Protein AF-A0A2E7ETA5-F1 (afdb_monomer)

Solvent-accessible surface area (backbone atoms only — not comparable to full-atom values): 9110 Å² total; per-residue (Å²): 135,82,78,79,73,77,74,68,78,73,46,68,69,60,56,65,72,50,95,68,74,62,65,82,87,59,35,56,66,53,40,51,49,52,40,48,54,51,43,52,53,45,50,53,51,32,49,52,51,38,53,59,70,65,39,94,86,58,92,52,99,47,76,88,74,60,50,64,52,51,52,38,50,48,53,41,52,54,50,47,50,51,42,54,34,55,52,41,32,63,73,54,33,54,48,38,32,50,50,51,58,54,55,71,69,56,81,74,76,52,73,70,54,51,50,56,59,50,48,54,53,53,52,50,52,52,51,50,50,49,51,50,52,50,49,54,52,54,53,50,53,53,37,38,74,71,65,78,38,82,77,78,82,88,126

Structure (mmCIF, N/CA/C/O backbone):
data_AF-A0A2E7ETA5-F1
#
_entry.id   AF-A0A2E7ETA5-F1
#
loop_
_atom_site.group_PDB
_atom_site.id
_atom_site.type_symbol
_atom_site.label_atom_id
_atom_site.label_alt_id
_atom_site.label_comp_id
_atom_site.label_asym_id
_atom_site.label_entity_id
_atom_site.label_seq_id
_atom_site.pdbx_PDB_ins_code
_atom_site.Cartn_x
_atom_site.Cartn_y
_atom_site.Cartn_z
_atom_site.occupancy
_atom_site.B_iso_or_equiv
_atom_site.auth_seq_id
_atom_site.auth_comp_id
_atom_site.auth_asym_id
_atom_site.auth_atom_id
_atom_site.pdbx_PDB_model_num
ATOM 1 N N . MET A 1 1 ? -10.025 39.314 32.513 1.00 39.62 1 MET A N 1
ATOM 2 C CA . MET A 1 1 ? -9.031 38.268 32.835 1.00 39.62 1 MET A CA 1
ATOM 3 C C . MET A 1 1 ? -9.410 37.003 32.085 1.00 39.62 1 MET A C 1
ATOM 5 O O . MET A 1 1 ? -10.228 36.227 32.564 1.00 39.62 1 MET A O 1
ATOM 9 N N . ALA A 1 2 ? -8.900 36.856 30.862 1.00 39.41 2 ALA A N 1
ATOM 10 C CA . ALA A 1 2 ? -9.043 35.625 30.101 1.00 39.41 2 ALA A CA 1
ATOM 11 C C . ALA A 1 2 ? -8.205 34.557 30.806 1.00 39.41 2 ALA A C 1
ATOM 13 O O . ALA A 1 2 ? -6.992 34.693 30.938 1.00 39.41 2 ALA A O 1
ATOM 14 N N . LYS A 1 3 ? -8.871 33.537 31.339 1.00 41.78 3 LYS A N 1
ATOM 15 C CA . LYS A 1 3 ? -8.206 32.352 31.862 1.00 41.78 3 LYS A CA 1
ATOM 16 C C . LYS A 1 3 ? -7.675 31.612 30.640 1.00 41.78 3 LYS A C 1
ATOM 18 O O . LYS A 1 3 ? -8.435 30.893 29.996 1.00 41.78 3 LYS A O 1
ATOM 23 N N . GLU A 1 4 ? -6.413 31.856 30.289 1.00 48.16 4 GLU A N 1
ATOM 24 C CA . GLU A 1 4 ? -5.655 31.002 29.380 1.00 48.16 4 GLU A CA 1
ATOM 25 C C . GLU A 1 4 ? -5.722 29.587 29.942 1.00 48.16 4 GLU A C 1
ATOM 27 O O . GLU A 1 4 ? -5.023 29.196 30.879 1.00 48.16 4 GLU A O 1
ATOM 32 N N . LYS A 1 5 ? -6.670 28.822 29.413 1.00 44.91 5 LYS A N 1
ATOM 33 C CA . LYS A 1 5 ? -6.707 27.390 29.585 1.00 44.91 5 LYS A CA 1
ATOM 34 C C . LYS A 1 5 ? -5.552 26.911 28.718 1.00 44.91 5 LYS A C 1
ATOM 36 O O . LYS A 1 5 ? -5.733 26.707 27.525 1.00 44.91 5 LYS A O 1
ATOM 41 N N . ASN A 1 6 ? -4.365 26.820 29.320 1.00 43.75 6 ASN A N 1
ATOM 42 C CA . ASN A 1 6 ? -3.295 25.955 28.848 1.00 43.75 6 ASN A CA 1
ATOM 43 C C . ASN A 1 6 ? -3.921 24.561 28.750 1.00 43.75 6 ASN A C 1
ATOM 45 O O . ASN A 1 6 ? -4.001 23.818 29.730 1.00 43.75 6 ASN A O 1
ATOM 49 N N . VAL A 1 7 ? -4.524 24.282 27.594 1.00 53.62 7 VAL A N 1
ATOM 50 C CA . VAL A 1 7 ? -4.914 22.948 27.176 1.00 53.62 7 VAL A CA 1
ATOM 51 C C . VAL A 1 7 ? -3.580 22.260 27.054 1.00 53.62 7 VAL A C 1
ATOM 53 O O . VAL A 1 7 ? -2.842 22.513 26.112 1.00 53.62 7 VAL A O 1
ATOM 56 N N . ALA A 1 8 ? -3.239 21.557 28.128 1.00 49.84 8 ALA A N 1
ATOM 57 C CA . ALA A 1 8 ? -1.986 20.872 28.291 1.00 49.84 8 ALA A CA 1
ATOM 58 C C . ALA A 1 8 ? -1.625 20.198 26.970 1.00 49.84 8 ALA A C 1
ATOM 60 O O . ALA A 1 8 ? -2.384 19.358 26.478 1.00 49.84 8 ALA A O 1
ATOM 61 N N . ASP A 1 9 ? -0.463 20.566 26.435 1.00 50.38 9 ASP A N 1
ATOM 62 C CA . ASP A 1 9 ? 0.397 19.622 25.747 1.00 50.38 9 ASP A CA 1
ATOM 63 C C . ASP A 1 9 ? 0.534 18.425 26.693 1.00 50.38 9 ASP A C 1
ATOM 65 O O . ASP A 1 9 ? 1.409 18.378 27.559 1.00 50.38 9 ASP A O 1
ATOM 69 N N . VAL A 1 10 ? -0.414 17.489 26.614 1.00 58.31 10 VAL A N 1
ATOM 70 C CA . VAL A 1 10 ? -0.268 16.168 27.203 1.00 58.31 10 VAL A CA 1
ATOM 71 C C . VAL A 1 10 ? 0.934 15.607 26.473 1.00 58.31 10 VAL A C 1
ATOM 73 O O . VAL A 1 10 ? 0.877 15.286 25.285 1.00 58.31 10 VAL A O 1
ATOM 76 N N . SER A 1 11 ? 2.068 15.691 27.164 1.00 65.19 11 SER A N 1
ATOM 77 C CA . SER A 1 11 ? 3.387 15.541 26.583 1.00 65.19 11 SER A CA 1
ATOM 78 C C . SER A 1 11 ? 3.416 14.226 25.818 1.00 65.19 11 SER A C 1
ATOM 80 O O . SER A 1 11 ? 3.194 13.168 26.402 1.00 65.19 11 SER A O 1
ATOM 82 N N . PHE A 1 12 ? 3.675 14.289 24.513 1.00 63.69 12 PHE A N 1
ATOM 83 C CA . PHE A 1 12 ? 3.773 13.132 23.616 1.00 63.69 12 PHE A CA 1
ATOM 84 C C . PHE A 1 12 ? 4.593 11.978 24.224 1.00 63.69 12 PHE A C 1
ATOM 86 O O . PHE A 1 12 ? 4.277 10.808 24.036 1.00 63.69 12 PHE A O 1
ATOM 93 N N . ILE A 1 13 ? 5.607 12.316 25.028 1.00 67.56 13 ILE A N 1
ATOM 94 C CA . ILE A 1 13 ? 6.454 11.376 25.768 1.00 67.56 13 ILE A CA 1
ATOM 95 C C . ILE A 1 13 ? 5.692 10.689 26.913 1.00 67.56 13 ILE A C 1
ATOM 97 O O . ILE A 1 13 ? 5.807 9.480 27.077 1.00 67.56 13 ILE A O 1
ATOM 101 N N . GLN A 1 14 ? 4.874 11.405 27.686 1.00 70.06 14 GLN A N 1
ATOM 102 C CA . GLN A 1 14 ? 4.012 10.798 28.713 1.00 70.06 14 GLN A CA 1
ATOM 103 C C . GLN A 1 14 ? 2.966 9.872 28.075 1.00 70.06 14 GLN A C 1
ATOM 105 O O . GLN A 1 14 ? 2.718 8.769 28.569 1.00 70.06 14 GLN A O 1
ATOM 110 N N . ASP A 1 15 ? 2.449 10.266 26.911 1.00 66.56 15 ASP A N 1
ATOM 111 C CA . ASP A 1 15 ? 1.569 9.451 26.077 1.00 66.56 15 ASP A CA 1
ATOM 112 C C . ASP A 1 15 ? 2.285 8.350 25.279 1.00 66.56 15 ASP A C 1
ATOM 114 O O . ASP A 1 15 ? 1.631 7.553 24.612 1.00 66.56 15 ASP A O 1
ATOM 118 N N . LEU A 1 16 ? 3.606 8.210 25.360 1.00 66.81 16 LEU A N 1
ATOM 119 C CA . LEU A 1 16 ? 4.312 7.004 24.908 1.0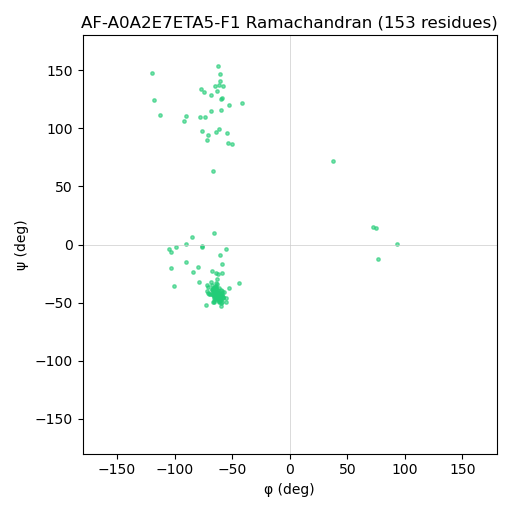0 66.81 16 LEU A CA 1
ATOM 120 C C . LEU A 1 16 ? 4.315 5.916 25.995 1.00 66.81 16 LEU A C 1
ATOM 122 O O . LEU A 1 16 ? 4.374 4.730 25.667 1.00 66.81 16 LEU A O 1
ATOM 126 N N . PHE A 1 17 ? 4.168 6.300 27.269 1.00 68.62 17 PHE A N 1
ATOM 127 C CA . PHE A 1 17 ? 4.201 5.393 28.424 1.00 68.62 17 PHE A CA 1
ATOM 128 C C . PHE A 1 17 ? 2.816 5.091 29.045 1.00 68.62 17 PHE A C 1
ATOM 130 O O . PHE A 1 17 ? 2.721 4.262 29.948 1.00 68.62 17 PHE A O 1
ATOM 137 N N . SER A 1 18 ? 1.720 5.707 28.578 1.00 66.62 18 SER A N 1
ATOM 138 C CA . SER A 1 18 ? 0.383 5.603 29.204 1.00 66.62 18 SER A CA 1
ATOM 139 C C . SER A 1 18 ? -0.505 4.469 28.642 1.00 66.62 18 SER A C 1
ATOM 141 O O . SER A 1 18 ? -1.066 4.576 27.568 1.00 66.62 18 SER A O 1
ATOM 143 N N . PHE A 1 19 ? -0.752 3.347 29.314 1.00 59.06 19 PHE A N 1
ATOM 144 C CA . PHE A 1 19 ? -1.476 2.188 28.718 1.00 59.06 19 PHE A CA 1
ATOM 145 C C . PHE A 1 19 ? -2.978 2.384 28.346 1.00 59.06 19 PHE A C 1
ATOM 147 O O . PHE A 1 19 ? -3.662 1.415 28.016 1.00 59.06 19 PHE A O 1
ATOM 154 N N . GLY A 1 20 ? -3.514 3.608 28.379 1.00 60.50 20 GLY A N 1
ATOM 155 C CA . GLY A 1 20 ? -4.921 3.908 28.105 1.00 60.50 20 GLY A CA 1
ATOM 156 C C . GLY A 1 20 ? -5.289 3.887 26.617 1.00 60.50 20 GLY A C 1
ATOM 157 O O . GLY A 1 20 ? -4.619 4.487 25.783 1.00 60.50 20 GLY A O 1
ATOM 158 N N . VAL A 1 21 ? -6.405 3.234 26.279 1.00 63.09 21 VAL A N 1
ATOM 159 C CA . VAL A 1 21 ? -6.992 3.272 24.930 1.00 63.09 21 VAL A CA 1
ATOM 160 C C . VAL A 1 21 ? -7.985 4.431 24.848 1.00 63.09 21 VAL A C 1
ATOM 162 O O . VAL A 1 21 ? -9.065 4.373 25.439 1.00 63.09 21 VAL A O 1
ATOM 165 N N . TYR A 1 22 ? -7.647 5.472 24.086 1.00 67.44 22 TYR A N 1
ATOM 166 C CA . TYR A 1 22 ? -8.542 6.606 23.843 1.00 67.44 22 TYR A CA 1
ATOM 167 C C . TYR A 1 22 ? -9.745 6.188 22.974 1.00 67.44 22 TYR A C 1
ATOM 169 O O . TYR A 1 22 ? -9.558 5.552 21.934 1.00 67.44 22 TYR A O 1
ATOM 177 N N . LYS A 1 23 ? -10.978 6.501 23.414 1.00 62.59 23 LYS A N 1
ATOM 178 C CA . LYS A 1 23 ? -12.274 6.244 22.732 1.00 62.59 23 LYS A CA 1
ATOM 179 C C . LYS A 1 23 ? -12.349 4.902 21.976 1.00 62.59 23 LYS A C 1
ATOM 181 O O . LYS A 1 23 ? -12.400 4.843 20.752 1.00 62.59 23 LYS A O 1
ATOM 186 N N . ARG A 1 24 ? -12.418 3.795 22.722 1.00 61.59 24 ARG A N 1
ATOM 187 C CA . ARG A 1 24 ? -12.346 2.410 22.205 1.00 61.59 24 ARG A CA 1
ATOM 188 C C . ARG A 1 24 ? -13.418 2.008 21.167 1.00 61.59 24 ARG A C 1
ATOM 190 O O . ARG A 1 24 ? -13.257 0.975 20.520 1.00 61.59 24 ARG A O 1
ATOM 197 N N . ASN A 1 25 ? -14.525 2.741 21.015 1.00 73.56 25 ASN A N 1
ATOM 198 C CA . ASN A 1 25 ? -15.644 2.336 20.144 1.00 73.56 25 ASN A CA 1
ATOM 199 C C . ASN A 1 25 ? -15.734 3.072 18.793 1.00 73.56 25 ASN A C 1
ATOM 201 O O . ASN A 1 25 ? -16.556 2.685 17.974 1.00 73.56 25 ASN A O 1
ATOM 205 N N . GLN A 1 26 ? -14.908 4.094 18.550 1.00 73.38 26 GLN A N 1
ATOM 206 C CA . GLN A 1 26 ? -14.921 4.904 17.320 1.00 73.38 26 GLN A CA 1
ATOM 207 C C . GLN A 1 26 ? -13.568 4.791 16.600 1.00 73.38 26 GLN A C 1
ATOM 209 O O . GLN A 1 26 ? -12.541 4.633 17.266 1.00 73.38 26 GLN A O 1
ATOM 214 N N . GLY A 1 27 ? -13.532 4.846 15.262 1.00 75.94 27 GLY A N 1
ATOM 215 C CA . GLY A 1 27 ? -12.269 4.781 14.519 1.00 75.94 27 GLY A CA 1
ATOM 216 C C . GLY A 1 27 ? -11.652 3.389 14.449 1.00 75.94 27 GLY A C 1
ATOM 217 O O . GLY A 1 27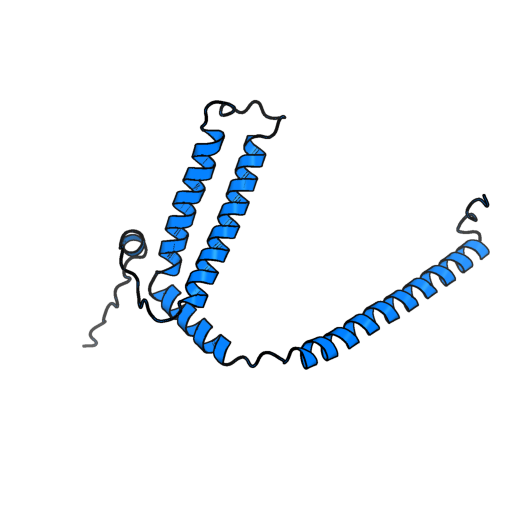 ? -10.460 3.282 14.168 1.00 75.94 27 GLY A O 1
ATOM 218 N N . ARG A 1 28 ? -12.391 2.316 14.776 1.00 80.81 28 ARG A N 1
ATOM 219 C CA . ARG A 1 28 ? -11.801 0.977 14.971 1.00 80.81 28 ARG A CA 1
ATOM 220 C C . ARG A 1 28 ? -11.136 0.455 13.704 1.00 80.81 28 ARG A C 1
ATOM 222 O O . ARG A 1 28 ? -9.993 0.010 13.776 1.00 80.81 28 ARG A O 1
ATOM 229 N N . VAL A 1 29 ? -11.840 0.524 12.574 1.00 84.06 29 VAL A N 1
ATOM 230 C CA . VAL A 1 29 ? -11.350 -0.017 11.301 1.00 84.06 29 VAL A CA 1
ATOM 231 C C . VAL A 1 29 ? -10.148 0.788 10.826 1.00 84.06 29 VAL A C 1
ATOM 233 O O . VAL A 1 29 ? -9.097 0.210 10.567 1.00 84.06 29 VAL A O 1
ATOM 236 N N . THR A 1 30 ? -10.253 2.119 10.811 1.00 85.12 30 THR A N 1
ATOM 237 C CA . THR A 1 30 ? -9.162 3.002 10.379 1.00 85.12 30 THR A CA 1
ATOM 238 C C . THR A 1 30 ? -7.916 2.830 11.247 1.00 85.12 30 THR A C 1
ATOM 240 O O . THR A 1 30 ? -6.822 2.681 10.718 1.00 85.12 30 THR A O 1
ATOM 243 N N . ARG A 1 31 ? -8.059 2.751 12.577 1.00 85.38 31 ARG A N 1
ATOM 244 C CA . ARG A 1 31 ? -6.923 2.550 13.497 1.00 85.38 31 ARG A CA 1
ATOM 245 C C . ARG A 1 31 ? -6.256 1.195 13.310 1.00 85.38 31 ARG A C 1
ATOM 247 O O . ARG A 1 31 ? -5.032 1.128 13.246 1.00 85.38 31 ARG A O 1
ATOM 254 N N . GLN A 1 32 ? -7.040 0.122 13.199 1.00 87.38 32 GLN A N 1
ATOM 255 C CA . GLN A 1 32 ? -6.498 -1.214 12.941 1.00 87.38 32 GLN A CA 1
ATOM 256 C C . GLN A 1 32 ? -5.791 -1.279 11.588 1.00 87.38 32 GLN A C 1
ATOM 258 O O . GLN A 1 32 ? -4.721 -1.870 11.499 1.00 87.38 32 GLN A O 1
ATOM 263 N N . LEU A 1 33 ? -6.345 -0.631 10.562 1.00 89.88 33 LEU A N 1
ATOM 264 C CA . LEU A 1 33 ? -5.762 -0.599 9.226 1.00 89.88 33 LEU A CA 1
ATOM 265 C C . LEU A 1 33 ? -4.469 0.222 9.187 1.00 89.88 33 LEU A C 1
ATOM 267 O O . LEU A 1 33 ? -3.483 -0.241 8.622 1.00 89.88 33 LEU A O 1
ATOM 271 N N . THR A 1 34 ? -4.419 1.387 9.840 1.00 89.31 34 THR A N 1
ATOM 272 C CA . THR A 1 34 ? -3.184 2.178 9.963 1.00 89.31 34 THR A CA 1
ATOM 273 C C . THR A 1 34 ? -2.119 1.428 10.760 1.00 89.31 34 THR A C 1
ATOM 275 O O . THR A 1 34 ? -0.967 1.377 10.336 1.00 89.31 34 THR A O 1
ATOM 278 N N . PHE A 1 35 ? -2.489 0.790 11.875 1.00 90.69 35 PHE A N 1
ATOM 279 C CA . PHE A 1 35 ? -1.564 -0.049 12.639 1.00 90.69 35 PHE A CA 1
ATOM 280 C C . PHE A 1 35 ? -1.048 -1.228 11.807 1.00 90.69 35 PHE A C 1
ATOM 282 O O . PHE A 1 35 ? 0.151 -1.492 11.805 1.00 90.69 35 PHE A O 1
ATOM 289 N N . ALA A 1 36 ? -1.926 -1.906 11.064 1.00 91.50 36 ALA A N 1
ATOM 290 C CA . ALA A 1 36 ? -1.544 -3.005 10.187 1.00 91.50 36 ALA A CA 1
ATOM 291 C C . ALA A 1 36 ? -0.615 -2.535 9.059 1.00 91.50 36 ALA A C 1
ATOM 293 O O . ALA A 1 36 ? 0.383 -3.194 8.795 1.00 91.50 36 ALA A O 1
ATOM 294 N N . ALA A 1 37 ? -0.885 -1.386 8.435 1.00 91.56 37 ALA A N 1
ATOM 295 C CA . ALA A 1 37 ? -0.038 -0.821 7.385 1.00 91.56 37 ALA A CA 1
ATOM 296 C C . ALA A 1 37 ? 1.366 -0.465 7.904 1.00 91.56 37 ALA A C 1
ATOM 298 O O . ALA A 1 37 ? 2.368 -0.825 7.280 1.00 91.56 37 ALA A O 1
ATOM 299 N N . LEU A 1 38 ? 1.449 0.180 9.074 1.00 91.88 38 LEU A N 1
ATOM 300 C CA . LEU A 1 38 ? 2.723 0.457 9.745 1.00 91.88 38 LEU A CA 1
ATOM 301 C C . LEU A 1 38 ? 3.445 -0.841 10.124 1.00 91.88 38 LEU A C 1
ATOM 303 O O . LEU A 1 38 ? 4.635 -0.983 9.857 1.00 91.88 38 LEU A O 1
ATOM 307 N N . GLY A 1 39 ? 2.714 -1.812 10.674 1.00 91.06 39 GLY A N 1
ATOM 308 C CA . GLY A 1 39 ? 3.239 -3.123 11.033 1.00 91.06 39 GLY A CA 1
ATOM 309 C C . GLY A 1 39 ? 3.816 -3.865 9.832 1.00 91.06 39 GLY A C 1
ATOM 310 O O . GLY A 1 39 ? 4.961 -4.290 9.887 1.00 91.06 39 GLY A O 1
ATOM 311 N N . VAL A 1 40 ? 3.082 -3.964 8.721 1.00 93.56 40 VAL A N 1
ATOM 312 C CA . VAL A 1 40 ? 3.560 -4.607 7.485 1.00 93.56 40 VAL A CA 1
ATOM 313 C C . VAL A 1 40 ? 4.794 -3.895 6.936 1.00 93.56 40 VAL A C 1
ATOM 315 O O . VAL A 1 40 ? 5.758 -4.559 6.568 1.00 93.56 40 VAL A O 1
ATOM 318 N N . THR A 1 41 ? 4.810 -2.561 6.932 1.00 92.06 41 THR A N 1
ATOM 319 C CA . THR A 1 41 ? 5.977 -1.786 6.481 1.00 92.06 41 THR A CA 1
ATOM 320 C C . THR A 1 41 ? 7.210 -2.086 7.337 1.00 92.06 41 THR A C 1
ATOM 322 O O . THR A 1 41 ? 8.288 -2.338 6.801 1.00 92.06 41 THR A O 1
ATOM 325 N N . LEU A 1 42 ? 7.053 -2.128 8.664 1.00 93.00 42 LEU A N 1
ATOM 326 C CA . LEU A 1 42 ? 8.124 -2.497 9.592 1.00 93.00 42 LEU A CA 1
ATOM 327 C C . LEU A 1 42 ? 8.569 -3.951 9.414 1.00 93.00 42 LEU A C 1
ATOM 329 O O . LEU A 1 42 ? 9.765 -4.216 9.407 1.00 93.00 42 LEU A O 1
ATOM 333 N N . LEU A 1 43 ? 7.632 -4.884 9.224 1.00 91.19 43 LEU A N 1
ATOM 334 C CA . LEU A 1 43 ? 7.937 -6.292 8.964 1.00 91.19 43 LEU A CA 1
ATOM 335 C C . LEU A 1 43 ? 8.777 -6.452 7.696 1.00 91.19 43 LEU A C 1
ATOM 337 O O . LEU A 1 43 ? 9.795 -7.137 7.729 1.00 91.19 43 LEU A O 1
ATOM 341 N N . LEU A 1 44 ? 8.386 -5.795 6.602 1.00 92.75 44 LEU A N 1
ATOM 342 C CA . LEU A 1 44 ? 9.134 -5.819 5.346 1.00 92.75 44 LEU A CA 1
ATOM 343 C C . LEU A 1 44 ? 10.516 -5.174 5.503 1.00 92.75 44 LEU A C 1
ATOM 345 O O . LEU A 1 44 ? 11.499 -5.724 5.013 1.00 92.75 44 LEU A O 1
ATOM 349 N N . GLY A 1 45 ? 10.614 -4.059 6.234 1.00 89.25 45 GLY A N 1
ATOM 350 C CA . GLY A 1 45 ? 11.889 -3.407 6.539 1.00 89.25 45 GLY A CA 1
ATOM 351 C C . GLY A 1 45 ? 12.829 -4.290 7.366 1.00 89.25 45 GLY A C 1
ATOM 352 O O . GLY A 1 45 ? 13.998 -4.446 7.019 1.00 89.25 45 GLY A O 1
ATOM 353 N N . CYS A 1 46 ? 12.323 -4.927 8.423 1.00 88.50 46 CYS A N 1
ATOM 354 C CA . CYS A 1 46 ? 13.092 -5.853 9.257 1.00 88.50 46 CYS A CA 1
ATOM 355 C C . CYS A 1 46 ? 13.468 -7.136 8.507 1.00 88.50 46 CYS A C 1
ATOM 357 O O . CYS A 1 46 ? 14.560 -7.663 8.713 1.00 88.50 46 CYS A O 1
ATOM 359 N N . TRP A 1 47 ? 12.601 -7.622 7.617 1.00 86.94 47 TRP A N 1
ATOM 360 C CA . TRP A 1 47 ? 12.903 -8.758 6.752 1.00 86.94 47 TRP A CA 1
ATOM 361 C C . TRP A 1 47 ? 14.015 -8.424 5.754 1.00 86.94 47 TRP A C 1
ATOM 363 O O . TRP A 1 47 ? 14.968 -9.190 5.620 1.00 86.94 47 TRP A O 1
ATOM 373 N N . GLN A 1 48 ? 13.956 -7.247 5.126 1.00 88.25 48 GLN A N 1
ATOM 374 C CA . GLN A 1 48 ? 15.020 -6.773 4.245 1.00 88.25 48 GLN A CA 1
ATOM 375 C C . GLN A 1 48 ? 16.341 -6.599 5.004 1.00 88.25 48 GLN A C 1
ATOM 377 O O . GLN A 1 48 ? 17.383 -7.024 4.514 1.00 88.25 48 GLN A O 1
ATOM 382 N N . LEU A 1 49 ? 16.302 -6.036 6.217 1.00 85.25 49 LEU A N 1
ATOM 383 C CA . LEU A 1 49 ? 17.480 -5.890 7.073 1.00 85.25 49 LEU A CA 1
ATOM 384 C C . LEU A 1 49 ? 18.106 -7.249 7.415 1.00 85.25 49 LEU A C 1
ATOM 386 O O . LEU A 1 49 ? 19.320 -7.406 7.305 1.00 85.25 49 LEU A O 1
ATOM 390 N N . HIS A 1 50 ? 17.287 -8.238 7.785 1.00 83.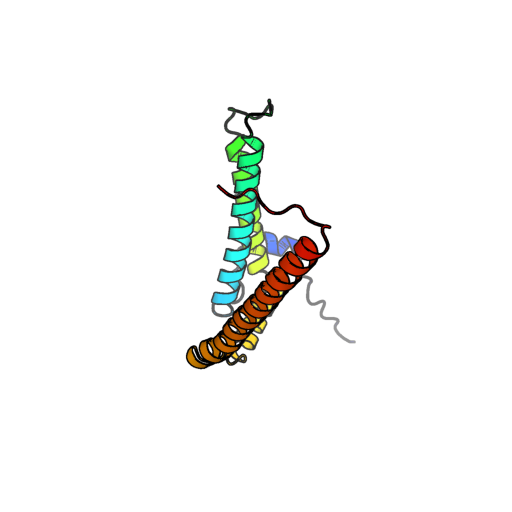44 50 HIS A N 1
ATOM 391 C CA . HIS A 1 50 ? 17.756 -9.597 8.055 1.00 83.44 50 HIS A CA 1
ATOM 392 C C . HIS A 1 50 ? 18.419 -10.231 6.821 1.00 83.44 50 HIS A C 1
ATOM 394 O O . HIS A 1 50 ? 19.484 -10.836 6.938 1.00 83.44 50 HIS A O 1
ATOM 400 N N . ASN A 1 51 ? 17.833 -10.051 5.633 1.00 83.62 51 ASN A N 1
ATOM 401 C CA . ASN A 1 51 ? 18.400 -10.569 4.386 1.00 83.62 51 ASN A CA 1
ATOM 402 C C . ASN A 1 51 ? 19.742 -9.907 4.032 1.00 83.62 51 ASN A C 1
ATOM 404 O O . ASN A 1 51 ? 20.634 -10.595 3.545 1.00 83.62 51 ASN A O 1
ATOM 408 N N . THR A 1 52 ? 19.911 -8.608 4.307 1.00 79.88 52 THR A N 1
ATOM 409 C CA . THR A 1 52 ? 21.190 -7.905 4.106 1.00 79.88 52 THR A CA 1
ATOM 410 C C . THR A 1 52 ? 22.274 -8.410 5.061 1.00 79.88 52 THR A C 1
ATOM 412 O O . THR A 1 52 ? 23.394 -8.650 4.625 1.00 79.88 52 THR A O 1
ATOM 415 N N . ILE A 1 53 ? 21.949 -8.628 6.342 1.00 74.56 53 ILE A N 1
ATOM 416 C CA . ILE A 1 53 ? 22.906 -9.142 7.346 1.00 74.56 53 ILE A CA 1
ATOM 417 C C . ILE A 1 53 ? 23.368 -10.568 7.001 1.00 74.56 53 ILE A C 1
ATOM 419 O O . ILE A 1 53 ? 24.514 -10.928 7.247 1.00 74.56 53 ILE A O 1
ATOM 423 N N . LYS A 1 54 ? 22.493 -11.376 6.391 1.00 71.50 54 LYS A N 1
ATOM 424 C CA . LYS A 1 54 ? 22.788 -12.754 5.972 1.00 71.50 54 LYS A CA 1
ATOM 425 C C . LYS A 1 54 ? 23.454 -12.849 4.586 1.00 71.50 54 LYS A C 1
ATOM 427 O O . LYS A 1 54 ? 23.592 -13.954 4.060 1.00 71.50 54 LYS A O 1
ATOM 432 N N . SER A 1 55 ? 23.817 -11.728 3.954 1.00 69.19 55 SER A N 1
ATOM 433 C CA . SER A 1 55 ? 24.426 -11.758 2.620 1.00 69.19 55 SER A CA 1
ATOM 434 C C . SER A 1 55 ? 25.730 -12.578 2.646 1.00 69.19 55 SER A C 1
ATOM 436 O O . SER A 1 55 ? 26.619 -12.256 3.434 1.00 69.19 55 SER A O 1
ATOM 438 N N . PRO A 1 56 ? 25.891 -13.607 1.788 1.00 62.47 56 PRO A N 1
ATOM 439 C CA . PRO A 1 56 ? 27.056 -14.504 1.792 1.00 62.47 56 PRO A CA 1
ATOM 440 C C . PRO A 1 56 ? 28.416 -13.835 1.535 1.00 62.47 56 PRO A C 1
ATOM 442 O O . PRO A 1 56 ? 29.440 -14.506 1.615 1.00 62.47 56 PRO A O 1
ATOM 445 N N . SER A 1 57 ? 28.430 -12.553 1.159 1.00 63.03 57 SER A N 1
ATOM 446 C CA . SER A 1 57 ? 29.626 -11.796 0.783 1.00 63.03 57 SER A CA 1
ATOM 447 C C . SER A 1 57 ? 30.317 -11.073 1.939 1.00 63.03 57 SER A C 1
ATOM 449 O O . SER A 1 57 ? 31.461 -10.660 1.765 1.00 63.03 57 SER A O 1
ATOM 451 N N . ASP A 1 58 ? 29.657 -10.911 3.090 1.00 60.06 58 ASP A N 1
ATOM 452 C CA . ASP A 1 58 ? 30.155 -10.058 4.170 1.00 60.06 58 ASP A CA 1
ATOM 453 C C . ASP A 1 58 ? 30.552 -10.904 5.389 1.00 60.06 58 ASP A C 1
ATOM 455 O O . ASP A 1 58 ? 29.694 -11.445 6.092 1.00 60.06 58 ASP A O 1
ATOM 459 N N . GLU A 1 59 ? 31.858 -10.970 5.685 1.00 61.72 59 GLU A N 1
ATOM 460 C CA . GLU A 1 59 ? 32.407 -11.411 6.981 1.00 61.72 59 GLU A CA 1
ATOM 461 C C . GLU A 1 59 ? 32.034 -10.404 8.085 1.00 61.72 59 GLU A C 1
ATOM 463 O O . GLU A 1 59 ? 32.863 -9.709 8.674 1.00 61.72 59 GLU A O 1
ATOM 468 N N . SER A 1 60 ? 30.739 -10.258 8.340 1.00 64.00 60 SER A N 1
ATOM 469 C CA . SER A 1 60 ? 30.235 -9.436 9.425 1.00 64.00 60 SER A CA 1
ATOM 470 C C . SER A 1 60 ? 30.468 -10.162 10.753 1.00 64.00 60 SER A C 1
ATOM 472 O O . SER A 1 60 ? 30.112 -11.327 10.919 1.00 64.00 60 SER A O 1
ATOM 474 N N . TRP A 1 61 ? 31.025 -9.449 11.738 1.00 63.56 61 TRP A N 1
ATOM 475 C CA . TRP A 1 61 ? 31.319 -9.922 13.106 1.00 63.56 61 TRP A CA 1
ATOM 476 C C . TRP A 1 61 ? 30.114 -10.504 13.875 1.00 63.56 61 TRP A C 1
ATOM 478 O O . TRP A 1 61 ? 30.247 -10.938 15.017 1.00 63.56 61 TRP A O 1
ATOM 488 N N . MET A 1 62 ? 28.926 -10.459 13.279 1.00 61.72 62 MET A N 1
ATOM 489 C CA . MET A 1 62 ? 27.645 -10.825 13.873 1.00 61.72 62 MET A CA 1
ATOM 490 C C . MET A 1 62 ? 27.167 -12.203 13.391 1.00 61.72 62 MET A C 1
ATOM 492 O O . MET A 1 62 ? 26.419 -12.866 14.117 1.00 61.72 62 MET A O 1
ATOM 496 N N . HIS A 1 63 ? 27.696 -12.678 12.255 1.00 64.19 63 HIS A N 1
ATOM 497 C CA . HIS A 1 63 ? 27.299 -13.921 11.607 1.00 64.19 63 HIS A CA 1
ATOM 498 C C . HIS A 1 63 ? 27.508 -15.137 12.528 1.00 64.19 63 HIS A C 1
ATOM 500 O O . HIS A 1 63 ? 28.629 -15.485 12.898 1.00 64.19 63 HIS A O 1
ATOM 506 N N . GLY A 1 64 ? 26.409 -15.801 12.904 1.00 65.19 64 GLY A N 1
ATOM 507 C CA . GLY A 1 64 ? 26.432 -17.057 13.673 1.00 65.19 64 GLY A CA 1
ATOM 508 C C . GLY A 1 64 ? 26.332 -16.913 15.197 1.00 65.19 64 GLY A C 1
ATOM 509 O O . GLY A 1 64 ? 26.279 -17.920 15.900 1.00 65.19 64 GLY A O 1
ATOM 510 N N . THR A 1 65 ? 26.227 -15.690 15.724 1.00 67.12 65 THR A N 1
ATOM 511 C CA . THR A 1 65 ? 26.083 -15.432 17.176 1.00 67.12 65 THR A CA 1
ATOM 512 C C . THR A 1 65 ? 24.624 -15.393 17.659 1.00 67.12 65 THR A C 1
ATOM 514 O O . THR A 1 65 ? 24.357 -15.158 18.835 1.00 67.12 65 THR A O 1
ATOM 517 N N . GLY A 1 66 ? 23.650 -15.594 16.760 1.00 69.88 66 GLY A N 1
ATOM 518 C CA . GLY A 1 66 ? 22.214 -15.436 17.041 1.00 69.88 66 GLY A CA 1
ATOM 519 C C . GLY A 1 66 ? 21.745 -13.973 17.096 1.00 69.88 66 GLY A C 1
ATOM 520 O O . GLY A 1 66 ? 20.542 -13.707 17.016 1.00 69.88 66 GLY A O 1
ATOM 521 N N . LEU A 1 67 ? 22.680 -13.015 17.144 1.00 74.25 67 LEU A N 1
ATOM 522 C CA . LEU A 1 67 ? 22.406 -11.575 17.083 1.00 74.25 67 LEU A CA 1
ATOM 523 C C . LEU A 1 67 ? 21.742 -11.155 15.758 1.00 74.25 67 LEU A C 1
ATOM 525 O O . LEU A 1 67 ? 20.961 -10.202 15.751 1.00 74.25 67 LEU A O 1
ATOM 529 N N . ASP A 1 68 ? 21.958 -11.925 14.687 1.00 72.19 68 ASP A N 1
ATOM 530 C CA . ASP A 1 68 ? 21.359 -11.749 13.352 1.00 72.19 68 ASP A CA 1
ATOM 531 C C . ASP A 1 68 ? 19.820 -11.793 13.354 1.00 72.19 68 ASP A C 1
ATOM 533 O O . ASP A 1 68 ? 19.168 -11.234 12.469 1.00 72.19 68 ASP A O 1
ATOM 537 N N . TYR A 1 69 ? 19.226 -12.452 14.355 1.00 78.81 69 TYR A N 1
ATOM 538 C CA . TYR A 1 69 ? 17.776 -12.487 14.564 1.00 78.81 69 TYR A CA 1
ATOM 539 C C . TYR A 1 69 ? 17.332 -11.519 15.659 1.00 78.81 69 TYR A C 1
ATOM 541 O O . TYR A 1 69 ? 16.272 -10.905 15.541 1.00 78.81 69 TYR A O 1
ATOM 549 N N . LEU A 1 70 ? 18.139 -11.351 16.712 1.00 83.81 70 LEU A N 1
ATOM 550 C CA . LEU A 1 70 ? 17.783 -10.524 17.867 1.00 83.81 70 LEU A CA 1
ATOM 551 C C . LEU A 1 70 ? 17.678 -9.038 17.518 1.00 83.81 70 LEU A C 1
ATOM 553 O O . LEU A 1 70 ? 16.786 -8.362 18.026 1.00 83.81 70 LEU A O 1
ATOM 557 N N . ILE A 1 71 ? 18.540 -8.526 16.638 1.00 84.62 71 ILE A N 1
ATOM 558 C CA . ILE A 1 71 ? 18.540 -7.102 16.281 1.00 84.62 71 ILE A CA 1
ATOM 559 C C . ILE A 1 71 ? 17.340 -6.741 15.397 1.00 84.62 71 ILE A C 1
ATOM 561 O O . ILE A 1 71 ? 16.586 -5.845 15.789 1.00 84.62 71 ILE A O 1
ATOM 565 N N . PRO A 1 72 ? 17.065 -7.441 14.275 1.00 85.38 72 PRO A N 1
ATOM 566 C CA . PRO A 1 72 ? 15.848 -7.194 13.509 1.00 85.38 72 PRO A CA 1
ATOM 567 C C . PRO A 1 72 ? 14.579 -7.406 14.342 1.00 85.38 72 PRO A C 1
ATOM 569 O O . PRO A 1 72 ? 13.660 -6.596 14.250 1.00 85.38 72 PRO A O 1
ATOM 572 N N . ALA A 1 73 ? 14.536 -8.434 15.201 1.00 86.88 73 ALA A N 1
ATOM 573 C CA . ALA A 1 73 ? 13.391 -8.685 16.077 1.00 86.88 73 ALA A CA 1
ATOM 574 C C . ALA A 1 73 ? 13.199 -7.589 17.140 1.00 86.88 73 ALA A C 1
ATOM 576 O O . ALA A 1 73 ? 12.067 -7.184 17.402 1.00 86.88 73 ALA A O 1
ATOM 577 N N . GLY A 1 74 ? 14.282 -7.072 17.728 1.00 89.88 74 GLY A N 1
ATOM 578 C CA . GLY A 1 74 ? 14.233 -5.968 18.687 1.00 89.88 74 GLY A CA 1
ATOM 579 C C . GLY A 1 74 ? 13.732 -4.672 18.050 1.00 89.88 74 GLY A C 1
ATOM 580 O O . GLY A 1 74 ? 12.844 -4.017 18.598 1.00 89.88 74 GLY A O 1
ATOM 581 N N . ILE A 1 75 ? 14.231 -4.342 16.855 1.00 89.00 75 ILE A N 1
ATOM 582 C CA . ILE A 1 75 ? 13.769 -3.184 16.073 1.00 89.00 75 ILE A CA 1
ATOM 583 C C . ILE A 1 75 ? 12.284 -3.325 15.732 1.00 89.00 75 ILE A C 1
ATOM 585 O O . ILE A 1 75 ? 11.521 -2.376 15.897 1.00 89.00 75 ILE A O 1
ATOM 589 N N . LEU A 1 76 ? 11.859 -4.516 15.312 1.00 91.31 76 LEU A N 1
ATOM 590 C CA . LEU A 1 76 ? 10.465 -4.822 15.006 1.00 91.31 76 LEU A CA 1
ATOM 591 C C . LEU A 1 76 ? 9.579 -4.638 16.243 1.00 91.31 76 LEU A C 1
ATOM 593 O O . LEU A 1 76 ? 8.551 -3.971 16.159 1.00 91.31 76 LEU A O 1
ATOM 597 N N . ALA A 1 77 ? 9.979 -5.167 17.401 1.00 91.00 77 ALA A N 1
ATOM 598 C CA . ALA A 1 77 ? 9.217 -5.046 18.642 1.00 91.00 77 ALA A CA 1
ATOM 599 C C . ALA A 1 77 ? 9.064 -3.582 19.089 1.00 91.00 77 ALA A C 1
ATOM 601 O O . ALA A 1 77 ? 7.956 -3.144 19.407 1.00 91.00 77 ALA A O 1
ATOM 602 N N . ILE A 1 78 ? 10.152 -2.805 19.056 1.00 90.94 78 ILE A N 1
ATOM 603 C CA . ILE A 1 78 ? 10.131 -1.371 19.380 1.00 90.94 78 ILE A CA 1
ATOM 604 C C . ILE A 1 78 ? 9.284 -0.604 18.356 1.00 90.94 78 ILE A C 1
ATOM 606 O O . ILE A 1 78 ? 8.460 0.228 18.732 1.00 90.94 78 ILE A O 1
ATOM 610 N N . GLY A 1 79 ? 9.432 -0.911 17.067 1.00 89.12 79 GLY A N 1
ATOM 611 C CA . GLY A 1 79 ? 8.666 -0.288 15.991 1.00 89.12 79 GLY A CA 1
ATOM 612 C C . GLY A 1 79 ? 7.165 -0.563 16.100 1.00 89.12 79 GLY A C 1
ATOM 613 O O . GLY A 1 79 ? 6.357 0.357 15.957 1.00 89.12 79 GLY A O 1
ATOM 614 N N . LEU A 1 80 ? 6.771 -1.802 16.411 1.00 90.75 80 LEU A N 1
ATOM 615 C CA . LEU A 1 80 ? 5.372 -2.169 16.648 1.00 90.75 80 LEU A CA 1
ATOM 616 C C . LEU A 1 80 ? 4.813 -1.481 17.893 1.00 90.75 80 LEU A C 1
ATOM 618 O O . LEU A 1 80 ? 3.676 -1.009 17.863 1.00 90.75 80 LEU A O 1
ATOM 622 N N . TRP A 1 81 ? 5.606 -1.374 18.961 1.00 87.69 81 TRP A N 1
ATOM 623 C CA . TRP A 1 81 ? 5.220 -0.627 20.154 1.00 87.69 81 TRP A CA 1
ATOM 624 C C . TRP A 1 81 ? 4.946 0.841 19.823 1.00 87.69 81 TRP A C 1
ATOM 626 O O . TRP A 1 81 ? 3.852 1.334 20.090 1.00 87.69 81 TRP A O 1
ATOM 636 N N . ILE A 1 82 ? 5.891 1.524 19.170 1.00 86.69 82 ILE A N 1
ATOM 637 C CA . ILE A 1 82 ? 5.733 2.925 18.759 1.00 86.69 82 ILE A CA 1
ATOM 638 C C . ILE A 1 82 ? 4.513 3.081 17.846 1.00 86.69 82 ILE A C 1
ATOM 640 O O . ILE A 1 82 ? 3.693 3.968 18.073 1.00 86.69 82 ILE A O 1
ATOM 644 N N . SER A 1 83 ? 4.334 2.188 16.870 1.00 86.88 83 SER A N 1
ATOM 645 C CA . SER A 1 83 ? 3.179 2.208 15.963 1.00 86.88 83 SER A CA 1
ATOM 646 C C . SER A 1 83 ? 1.856 2.085 16.721 1.00 86.88 83 SER A C 1
ATOM 648 O O . SER A 1 83 ? 0.921 2.843 16.466 1.00 86.88 83 SER A O 1
ATOM 650 N N . TYR A 1 84 ? 1.779 1.183 17.705 1.00 86.06 84 TYR A N 1
ATOM 651 C CA . TYR A 1 84 ? 0.613 1.055 18.577 1.00 86.06 84 TYR A CA 1
ATOM 652 C C . TYR A 1 84 ? 0.362 2.336 19.386 1.00 86.06 84 TYR A C 1
ATOM 654 O O . TYR A 1 84 ? -0.783 2.767 19.517 1.00 86.06 84 TYR A O 1
ATOM 662 N N . ARG A 1 85 ? 1.411 2.978 19.915 1.00 83.00 85 ARG A N 1
ATOM 663 C CA . ARG A 1 85 ? 1.285 4.225 20.687 1.00 83.00 85 ARG A CA 1
ATOM 664 C C . ARG A 1 85 ? 0.800 5.387 19.831 1.00 83.00 85 ARG A C 1
ATOM 666 O O . ARG A 1 85 ? -0.160 6.049 20.211 1.00 83.00 85 ARG A O 1
ATOM 673 N N . VAL A 1 86 ? 1.410 5.593 18.667 1.00 83.00 86 VAL A N 1
ATOM 674 C CA . VAL A 1 86 ? 1.058 6.680 17.743 1.00 83.00 86 VAL A CA 1
ATOM 675 C C . VAL A 1 86 ? -0.398 6.560 17.293 1.00 83.00 86 VAL A C 1
ATOM 677 O O . VAL A 1 86 ? -1.139 7.535 17.358 1.00 83.00 86 VAL A O 1
ATOM 680 N N . VAL A 1 87 ? -0.855 5.353 16.937 1.00 83.81 87 VAL A N 1
ATOM 681 C CA . VAL A 1 87 ? -2.252 5.102 16.527 1.00 83.81 87 VAL A CA 1
ATOM 682 C C . VAL A 1 87 ? -3.261 5.352 17.659 1.00 83.81 87 VAL A C 1
ATOM 684 O O . VAL A 1 87 ? -4.432 5.627 17.394 1.00 83.81 87 VAL A O 1
ATOM 687 N N . ASN A 1 88 ? -2.831 5.267 18.919 1.00 81.44 88 ASN A N 1
ATOM 688 C CA . ASN A 1 88 ? -3.672 5.500 20.093 1.00 81.44 88 ASN A CA 1
ATOM 689 C C . ASN A 1 88 ? -3.526 6.903 20.698 1.00 81.44 88 ASN A C 1
ATOM 691 O O . ASN A 1 88 ? -4.248 7.217 21.645 1.00 81.44 88 ASN A O 1
ATOM 695 N N . TYR A 1 89 ? -2.643 7.743 20.152 1.00 82.38 89 TYR A N 1
ATOM 696 C CA . TYR A 1 89 ? -2.467 9.127 20.583 1.00 82.38 89 TYR A CA 1
ATOM 697 C C . TYR A 1 89 ? -3.762 9.920 20.327 1.00 82.38 89 TYR A C 1
ATOM 699 O O . TYR A 1 89 ? -4.317 9.800 19.229 1.00 82.38 89 TYR A O 1
ATOM 707 N N . PRO A 1 90 ? -4.282 10.706 21.292 1.00 80.62 90 PRO A N 1
ATOM 708 C CA . PRO A 1 90 ? -5.606 11.330 21.205 1.00 80.62 90 PRO A CA 1
ATOM 709 C C . PRO A 1 90 ? -5.796 12.195 19.954 1.00 80.62 90 PRO A C 1
ATOM 711 O O . PRO A 1 90 ? -6.787 12.022 19.249 1.00 80.62 90 PRO A O 1
ATOM 714 N N . GLN A 1 91 ? -4.824 13.046 19.610 1.00 80.88 91 GLN A N 1
ATOM 715 C CA . GLN A 1 91 ? -4.920 13.924 18.437 1.00 80.88 91 GLN A CA 1
ATOM 716 C C . GLN A 1 91 ? -4.954 13.139 17.117 1.00 80.88 91 GLN A C 1
ATOM 718 O O . GLN A 1 91 ? -5.756 13.429 16.231 1.00 80.88 91 GLN A O 1
ATOM 723 N N . PHE A 1 92 ? -4.102 12.118 16.986 1.00 81.62 92 PHE A N 1
ATOM 724 C CA . PHE A 1 92 ? -4.065 11.280 15.789 1.00 81.62 92 PHE A CA 1
ATOM 725 C C . PHE A 1 92 ? -5.301 10.376 15.704 1.00 81.62 92 PHE A C 1
ATOM 727 O O . PHE A 1 92 ? -5.871 10.199 14.632 1.00 81.62 92 PHE A O 1
ATOM 734 N N . SER A 1 93 ? -5.782 9.869 16.841 1.00 84.81 93 SER A N 1
ATOM 735 C CA . SER A 1 93 ? -7.018 9.087 16.924 1.00 84.81 93 SER A CA 1
ATOM 73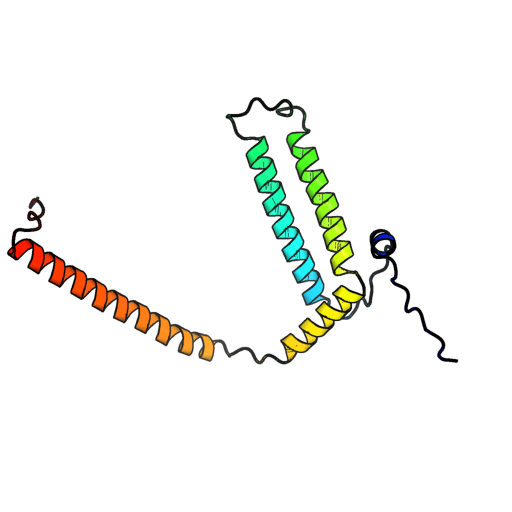6 C C . SER A 1 93 ? -8.237 9.904 16.498 1.00 84.81 93 SER A C 1
ATOM 738 O O . SER A 1 93 ? -9.045 9.406 15.720 1.00 84.81 93 SER A O 1
ATOM 740 N N . ASP A 1 94 ? -8.368 11.149 16.965 1.00 86.25 94 ASP A N 1
ATOM 741 C CA . ASP A 1 94 ? -9.464 12.034 16.557 1.00 86.25 94 ASP A CA 1
ATOM 742 C C . ASP A 1 94 ? -9.387 12.362 15.050 1.00 86.25 94 ASP A C 1
ATOM 744 O O . ASP A 1 94 ? -10.423 12.378 14.382 1.00 86.25 94 ASP A O 1
ATOM 748 N N . PHE A 1 95 ? -8.183 12.511 14.477 1.00 88.06 95 PHE A N 1
ATOM 7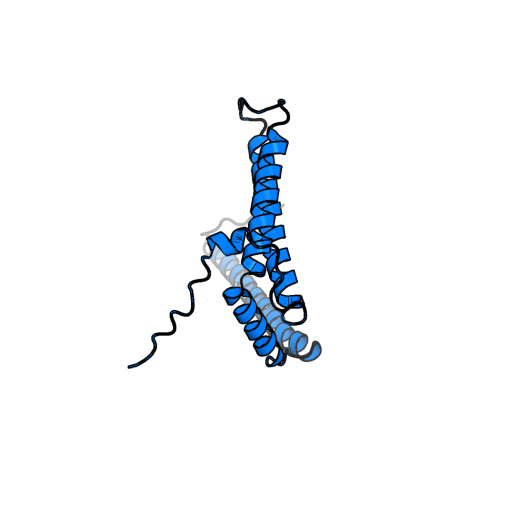49 C CA . PHE A 1 95 ? -8.004 12.614 13.021 1.00 88.06 95 PHE A CA 1
ATOM 750 C C . PHE A 1 95 ? -8.482 11.353 12.286 1.00 88.06 95 PHE A C 1
ATOM 752 O O . PHE A 1 95 ? -9.257 11.458 11.339 1.00 88.06 95 PHE A O 1
ATOM 759 N N . LEU A 1 96 ? -8.081 10.156 12.728 1.00 88.00 96 LEU A N 1
ATOM 760 C CA . LEU A 1 96 ? -8.503 8.900 12.093 1.00 88.00 96 LEU A CA 1
ATOM 761 C C . LEU A 1 96 ? -10.020 8.677 12.177 1.00 88.00 96 LEU A C 1
ATOM 763 O O . LEU A 1 96 ? -10.609 8.134 11.243 1.00 88.00 96 LEU A O 1
ATOM 767 N N . ILE A 1 97 ? -10.658 9.113 13.265 1.00 88.31 97 ILE A N 1
ATOM 768 C CA . ILE A 1 97 ? -12.120 9.101 13.407 1.00 88.31 97 ILE A CA 1
ATOM 769 C C . ILE A 1 97 ? -12.763 10.078 12.412 1.00 88.31 97 ILE A C 1
ATOM 771 O O . ILE A 1 97 ? -13.747 9.731 11.761 1.00 88.31 97 ILE A O 1
ATOM 775 N N . ALA A 1 98 ? -12.203 11.280 12.250 1.00 90.00 98 ALA A N 1
ATOM 776 C CA . ALA A 1 98 ? -12.690 12.243 11.265 1.00 90.00 98 ALA A CA 1
ATOM 777 C C . ALA A 1 98 ? -12.547 11.717 9.826 1.00 90.00 98 ALA A C 1
ATOM 779 O O . ALA A 1 98 ? -13.479 11.846 9.037 1.00 90.00 98 ALA A O 1
ATOM 780 N N . VAL A 1 99 ? -11.428 11.061 9.497 1.00 89.56 99 VAL A N 1
ATOM 781 C CA . VAL A 1 99 ? -11.220 10.410 8.192 1.00 89.56 99 VAL A CA 1
ATOM 782 C C . VAL A 1 99 ? -12.229 9.286 7.967 1.00 89.56 99 VAL A C 1
ATOM 784 O O . VAL A 1 99 ? -12.789 9.199 6.882 1.00 89.56 99 VAL A O 1
ATOM 787 N N . GLU A 1 100 ? -12.509 8.448 8.969 1.00 90.50 100 GLU A N 1
ATOM 788 C CA . GLU A 1 100 ? -13.547 7.407 8.870 1.00 90.50 100 GLU A CA 1
ATOM 789 C C . GLU A 1 100 ? -14.925 8.014 8.547 1.00 90.50 100 GLU A C 1
ATOM 791 O O . GLU A 1 100 ? -15.636 7.542 7.652 1.00 90.50 100 GLU A O 1
ATOM 796 N N . ALA A 1 101 ? -15.281 9.103 9.233 1.00 89.94 101 ALA A N 1
ATOM 797 C CA . ALA A 1 101 ? -16.524 9.824 8.988 1.00 89.94 101 ALA A CA 1
ATOM 798 C C . ALA A 1 101 ? -16.561 10.461 7.589 1.00 89.94 101 ALA A C 1
ATOM 800 O O . ALA A 1 101 ? -17.610 10.458 6.946 1.00 89.94 101 ALA A O 1
ATOM 801 N N . GLU A 1 102 ? -15.431 10.967 7.091 1.00 92.56 102 GLU A N 1
ATOM 802 C CA . GLU A 1 102 ? -15.331 11.550 5.751 1.00 92.56 102 GLU A CA 1
ATOM 803 C C . GLU A 1 102 ? -15.398 10.481 4.653 1.00 92.56 102 GLU A C 1
ATOM 805 O O . GLU A 1 102 ? -16.104 10.653 3.664 1.00 92.56 102 GLU A O 1
ATOM 810 N N . MET A 1 103 ? -14.757 9.328 4.859 1.00 88.12 103 MET A N 1
ATOM 811 C CA . MET A 1 103 ? -14.814 8.192 3.932 1.00 88.12 103 MET A CA 1
ATOM 812 C C . MET A 1 103 ? -16.228 7.626 3.797 1.00 88.12 103 MET A C 1
ATOM 814 O O . MET A 1 103 ? -16.598 7.153 2.727 1.00 88.12 103 MET A O 1
ATOM 818 N N . THR A 1 104 ? -17.047 7.725 4.847 1.00 87.75 104 THR A N 1
ATOM 819 C CA . THR A 1 104 ? -18.462 7.316 4.805 1.00 87.75 104 THR A CA 1
ATOM 820 C C . THR A 1 104 ? -19.301 8.216 3.887 1.00 87.75 104 THR A C 1
ATOM 822 O O . THR A 1 104 ? -20.335 7.787 3.380 1.00 87.75 104 THR A O 1
ATOM 825 N N . LYS A 1 105 ? -18.859 9.454 3.631 1.00 90.00 105 LYS A N 1
ATOM 826 C CA . LYS A 1 105 ? -19.532 10.376 2.702 1.00 90.00 105 LYS A CA 1
ATOM 827 C C . LYS A 1 105 ? -19.204 10.079 1.239 1.00 90.00 105 LYS A C 1
ATOM 829 O O . LYS A 1 105 ? -19.931 10.524 0.354 1.00 90.00 105 LYS A O 1
ATOM 834 N N . VAL A 1 106 ? -18.119 9.353 0.972 1.00 90.12 106 VAL A N 1
ATOM 835 C CA . VAL A 1 106 ? -17.697 9.015 -0.388 1.00 90.12 106 VAL A CA 1
ATOM 836 C C . VAL A 1 106 ? -18.573 7.879 -0.912 1.00 90.12 106 VAL A C 1
ATOM 838 O O . VAL A 1 106 ? -18.465 6.732 -0.480 1.00 90.12 106 VAL A O 1
ATOM 841 N N . SER A 1 107 ? -19.443 8.184 -1.874 1.00 87.56 107 SER A N 1
ATOM 842 C CA . SER A 1 107 ? -20.203 7.164 -2.596 1.00 87.56 107 SER A CA 1
ATOM 843 C C . SER A 1 107 ? -19.293 6.473 -3.610 1.00 87.56 107 SER A C 1
ATOM 845 O O . SER A 1 107 ? -19.053 6.991 -4.702 1.00 87.56 107 SER A O 1
ATOM 847 N N . TRP A 1 108 ? -18.764 5.311 -3.242 1.00 89.25 108 TRP A N 1
ATOM 848 C CA . TRP A 1 108 ? -17.976 4.490 -4.155 1.00 89.25 108 TRP A CA 1
ATOM 849 C C . TRP A 1 108 ? -18.840 3.982 -5.318 1.00 89.25 108 TRP A C 1
ATOM 851 O O . TRP A 1 108 ? -19.967 3.528 -5.088 1.00 89.25 108 TRP A O 1
ATOM 861 N N . PRO A 1 109 ? -18.326 4.035 -6.559 1.00 90.12 109 PRO A N 1
ATOM 862 C CA . PRO A 1 109 ? -19.050 3.571 -7.735 1.00 90.12 109 PRO A CA 1
ATOM 863 C C . PRO A 1 109 ? -19.392 2.085 -7.622 1.00 90.12 109 PRO A C 1
ATOM 865 O O . PRO A 1 109 ? -18.641 1.273 -7.070 1.00 90.12 109 PRO A O 1
ATOM 868 N N . SER A 1 110 ? -20.540 1.714 -8.182 1.00 93.06 110 SER A N 1
ATOM 869 C CA . SER A 1 110 ? -20.968 0.314 -8.221 1.00 93.06 110 SER A CA 1
ATOM 870 C C . SER A 1 110 ? -19.986 -0.540 -9.036 1.00 93.06 110 SER A C 1
ATOM 872 O O . SER A 1 110 ? -19.345 -0.055 -9.971 1.00 93.06 110 SER A O 1
ATOM 874 N N . ARG A 1 111 ? -19.898 -1.849 -8.749 1.00 91.75 111 ARG A N 1
ATOM 875 C CA . ARG A 1 111 ? -19.022 -2.772 -9.508 1.00 91.75 111 ARG A CA 1
ATOM 876 C C . ARG A 1 111 ? -19.268 -2.697 -11.018 1.00 91.75 111 ARG A C 1
ATOM 878 O O . ARG A 1 111 ? -18.327 -2.752 -11.800 1.00 91.75 111 ARG A O 1
ATOM 885 N N . THR A 1 112 ? -20.525 -2.539 -11.426 1.00 94.38 112 THR A N 1
ATOM 886 C CA . THR A 1 112 ? -20.911 -2.399 -12.835 1.00 94.38 112 THR A CA 1
ATOM 887 C C . THR A 1 112 ? -20.407 -1.106 -13.463 1.00 94.38 112 THR A C 1
ATOM 889 O O . THR A 1 112 ? -19.990 -1.114 -14.616 1.00 94.38 112 THR A O 1
ATOM 892 N N . GLU A 1 113 ? -20.425 -0.001 -12.723 1.00 93.19 113 GLU A N 1
ATOM 893 C CA . GLU A 1 113 ? -19.928 1.292 -13.193 1.00 93.19 113 GLU A CA 1
ATOM 894 C C . GLU A 1 113 ? -18.401 1.299 -13.306 1.00 93.19 113 GLU A C 1
ATOM 896 O O . GLU A 1 113 ? -17.868 1.740 -14.321 1.00 93.19 113 GLU A O 1
ATOM 901 N N . LEU A 1 114 ? -17.708 0.715 -12.323 1.00 93.88 114 LEU A N 1
ATOM 902 C CA . LEU A 1 114 ? -16.256 0.518 -12.347 1.00 93.88 114 LEU A CA 1
ATOM 903 C C . LEU A 1 114 ? -15.799 -0.300 -13.558 1.00 93.88 114 LEU A C 1
ATOM 905 O O . LEU A 1 114 ? -14.850 0.078 -14.243 1.00 93.88 114 LEU A O 1
ATOM 909 N N . ILE A 1 115 ? -16.485 -1.410 -13.842 1.00 95.88 115 ILE A N 1
ATOM 910 C CA . ILE A 1 115 ? -16.157 -2.261 -14.991 1.00 95.88 115 ILE A CA 1
ATOM 911 C C . ILE A 1 115 ? -16.407 -1.506 -16.295 1.00 95.88 115 ILE A C 1
ATOM 913 O O . ILE A 1 115 ? -15.548 -1.521 -17.170 1.00 95.88 115 ILE A O 1
ATOM 917 N N . ARG A 1 116 ? -17.547 -0.817 -16.431 1.00 95.06 116 ARG A N 1
ATOM 918 C CA . ARG A 1 116 ? -17.868 -0.055 -17.647 1.00 95.06 116 ARG A CA 1
ATOM 919 C C . ARG A 1 116 ? -16.857 1.061 -17.902 1.00 95.06 116 ARG A C 1
ATOM 921 O O . ARG A 1 116 ? -16.399 1.192 -19.032 1.00 95.06 116 ARG A O 1
ATOM 928 N N . SER A 1 117 ? -16.486 1.828 -16.876 1.00 94.50 117 SER A N 1
ATOM 929 C CA . SER A 1 117 ? -15.529 2.930 -17.021 1.00 94.50 117 SER A CA 1
ATOM 930 C C . SER A 1 117 ? -14.118 2.428 -17.338 1.00 94.50 117 SER A C 1
ATOM 932 O O . SER A 1 117 ? -13.473 2.945 -18.247 1.00 94.50 117 SER A O 1
ATOM 934 N N . SER A 1 118 ? -13.666 1.365 -16.671 1.00 96.00 118 SER A N 1
ATOM 9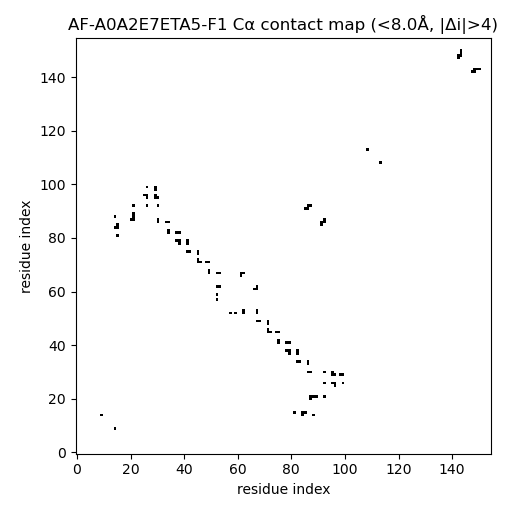35 C CA . SER A 1 118 ? -12.336 0.786 -16.901 1.00 96.00 118 SER A CA 1
ATOM 936 C C . SER A 1 118 ? -12.233 0.049 -18.239 1.00 96.00 118 SER A C 1
ATOM 938 O O . SER A 1 118 ? -11.199 0.115 -18.897 1.00 96.00 118 SER A O 1
ATOM 940 N N . LEU A 1 119 ? -13.303 -0.613 -18.692 1.00 97.56 119 LEU A N 1
ATOM 941 C CA . LEU A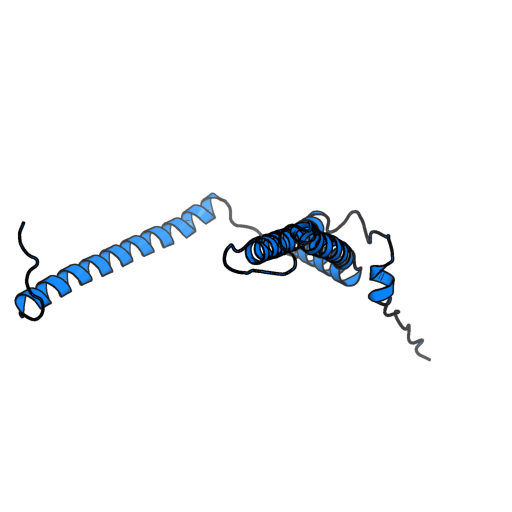 1 119 ? -13.329 -1.337 -19.965 1.00 97.56 119 LEU A CA 1
ATOM 942 C C . LEU A 1 119 ? -13.110 -0.405 -21.164 1.00 97.56 119 LEU A C 1
ATOM 944 O O . LEU A 1 119 ? -12.369 -0.764 -22.075 1.00 97.56 119 LEU A O 1
ATOM 948 N N . VAL A 1 120 ? -13.681 0.805 -21.143 1.00 97.06 120 VAL A N 1
ATOM 949 C CA . VAL A 1 120 ? -13.434 1.811 -22.192 1.00 97.06 120 VAL A CA 1
ATOM 950 C C . VAL A 1 120 ? -11.949 2.170 -22.260 1.00 97.06 120 VAL A C 1
ATOM 952 O O . VAL A 1 120 ? -11.374 2.197 -23.347 1.00 97.06 120 VAL A O 1
ATOM 955 N N . VAL A 1 121 ? -11.311 2.393 -21.106 1.00 97.69 121 VAL A N 1
ATOM 956 C CA . VAL A 1 121 ? -9.880 2.725 -21.034 1.00 97.69 121 VAL A CA 1
ATOM 957 C C . VAL A 1 121 ? -9.023 1.568 -21.542 1.00 97.69 121 VAL A C 1
ATOM 959 O O . VAL A 1 121 ? -8.11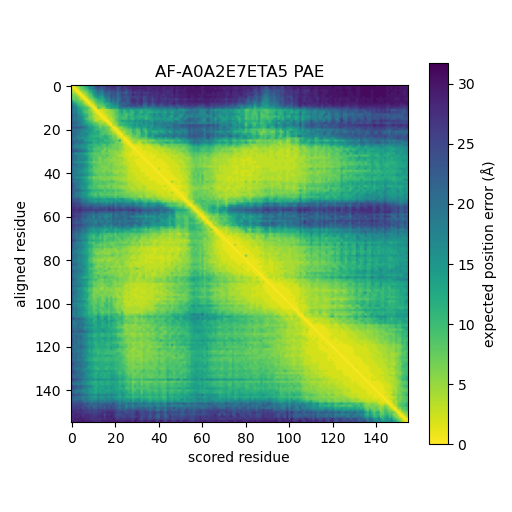4 1.790 -22.334 1.00 97.69 121 VAL A O 1
ATOM 962 N N . ILE A 1 122 ? -9.335 0.334 -21.146 1.00 98.19 122 ILE A N 1
ATOM 963 C CA . ILE A 1 122 ? -8.611 -0.862 -21.592 1.00 98.19 122 ILE A CA 1
ATOM 964 C C . ILE A 1 122 ? -8.714 -1.020 -23.115 1.00 98.19 122 ILE A C 1
ATOM 966 O O . ILE A 1 122 ? -7.700 -1.228 -23.778 1.00 98.19 122 ILE A O 1
ATOM 970 N N . ILE A 1 123 ? -9.911 -0.866 -23.689 1.00 98.06 123 ILE A N 1
ATOM 971 C CA . ILE A 1 123 ? -10.108 -0.929 -25.144 1.00 98.06 123 ILE A CA 1
ATOM 972 C C . ILE A 1 123 ? -9.302 0.168 -25.844 1.00 98.06 123 ILE A C 1
ATOM 974 O O . ILE A 1 123 ? -8.634 -0.114 -26.836 1.00 98.06 123 ILE A O 1
ATOM 978 N N . LEU A 1 124 ? -9.317 1.398 -25.319 1.00 98.00 124 LEU A N 1
ATOM 979 C CA . LEU A 1 124 ? -8.545 2.506 -25.880 1.00 98.00 124 LEU A CA 1
ATOM 980 C C . LEU A 1 124 ? -7.034 2.238 -25.825 1.00 98.00 124 LEU A C 1
ATOM 982 O O . LEU A 1 124 ? -6.340 2.501 -26.804 1.00 98.00 124 LEU A O 1
ATOM 986 N N . MET A 1 125 ? -6.530 1.682 -24.719 1.00 98.25 125 MET A N 1
ATOM 987 C CA . MET A 1 125 ? -5.124 1.292 -24.583 1.00 98.25 125 MET A CA 1
ATOM 988 C C . MET A 1 125 ? -4.727 0.247 -25.628 1.00 98.25 125 MET A C 1
ATOM 990 O O . MET A 1 125 ? -3.710 0.421 -26.295 1.00 98.25 125 MET A O 1
ATOM 994 N N . PHE A 1 126 ? -5.533 -0.802 -25.822 1.00 98.19 126 PHE A N 1
ATOM 995 C CA . PHE A 1 126 ? -5.260 -1.825 -26.838 1.00 98.19 126 PHE A CA 1
ATOM 996 C C . PHE A 1 126 ? -5.375 -1.289 -28.264 1.00 98.19 126 PHE A C 1
ATOM 998 O O . PHE A 1 126 ? -4.554 -1.632 -29.111 1.00 98.19 126 PHE A O 1
ATOM 1005 N N . PHE A 1 127 ? -6.359 -0.431 -28.533 1.00 98.19 127 PHE A N 1
ATOM 1006 C CA . PHE A 1 127 ? -6.504 0.211 -29.834 1.00 98.19 127 PHE A CA 1
ATOM 1007 C C . PHE A 1 127 ? -5.281 1.071 -30.161 1.00 98.19 127 PHE A C 1
ATOM 1009 O O . PHE A 1 127 ? -4.683 0.907 -31.222 1.00 98.19 127 PHE A O 1
ATOM 1016 N N . LEU A 1 128 ? -4.864 1.937 -29.232 1.00 98.12 128 LEU A N 1
ATOM 1017 C CA . LEU A 1 128 ? -3.688 2.782 -29.417 1.00 98.12 128 LEU A CA 1
ATOM 1018 C C . LEU A 1 128 ? -2.411 1.946 -29.556 1.00 98.12 128 LEU A C 1
ATOM 1020 O O . LEU A 1 128 ? -1.604 2.226 -30.437 1.00 98.12 128 LEU A O 1
ATOM 1024 N N . ALA A 1 129 ? -2.248 0.900 -28.742 1.00 98.06 129 ALA A N 1
ATOM 1025 C CA . ALA A 1 129 ? -1.133 -0.034 -28.870 1.00 98.06 129 ALA A CA 1
ATOM 1026 C C . ALA A 1 129 ? -1.111 -0.706 -30.252 1.00 98.06 129 ALA A C 1
ATOM 1028 O O . ALA A 1 129 ? -0.053 -0.801 -30.865 1.00 98.06 129 ALA A O 1
ATOM 1029 N N . GLY A 1 130 ? -2.272 -1.109 -30.778 1.00 98.06 130 GLY A N 1
ATOM 1030 C CA . GLY A 1 130 ? -2.401 -1.665 -32.125 1.00 98.06 130 GLY A CA 1
ATOM 1031 C C . GLY A 1 130 ? -2.047 -0.661 -33.225 1.00 98.06 130 GLY A C 1
ATOM 1032 O O . GLY A 1 130 ? -1.354 -1.015 -34.175 1.00 98.06 130 GLY A O 1
ATOM 1033 N N . VAL A 1 131 ? -2.466 0.600 -33.085 1.00 97.88 131 VAL A N 1
ATOM 1034 C CA . VAL A 1 131 ? -2.103 1.678 -34.019 1.00 97.88 131 VAL A CA 1
ATOM 1035 C C . VAL A 1 131 ? -0.596 1.934 -34.004 1.00 97.88 131 VAL A C 1
ATOM 1037 O O . VAL A 1 131 ? 0.016 1.996 -35.068 1.00 97.88 131 VAL A O 1
ATOM 1040 N N . LEU A 1 132 ? 0.012 2.042 -32.818 1.00 97.62 132 LEU A N 1
ATOM 1041 C CA . LEU A 1 132 ? 1.461 2.213 -32.675 1.00 97.62 132 LEU A CA 1
ATOM 1042 C C . LEU A 1 132 ? 2.221 1.034 -33.284 1.00 97.62 132 LEU A C 1
ATOM 1044 O O . LEU A 1 132 ? 3.112 1.245 -34.096 1.00 97.62 132 LEU A O 1
ATOM 1048 N N . PHE A 1 133 ? 1.797 -0.194 -32.994 1.00 97.44 133 PHE A N 1
ATOM 1049 C CA . PHE A 1 133 ? 2.376 -1.394 -33.592 1.00 97.44 133 PHE A CA 1
ATOM 1050 C C . PHE A 1 133 ? 2.259 -1.399 -35.126 1.00 97.44 133 PHE A C 1
ATOM 1052 O O . PHE A 1 133 ? 3.193 -1.782 -35.831 1.00 97.44 133 PHE A O 1
ATOM 1059 N N . GLY A 1 134 ? 1.132 -0.927 -35.665 1.00 97.38 134 GLY A N 1
ATOM 1060 C CA . GLY A 1 134 ? 0.952 -0.741 -37.104 1.00 97.38 134 GLY A CA 1
ATOM 1061 C C . GLY A 1 134 ? 1.951 0.257 -37.692 1.00 97.38 134 GLY A C 1
ATOM 1062 O O . GLY A 1 134 ? 2.583 -0.034 -38.710 1.00 97.38 134 GLY A O 1
ATOM 1063 N N . PHE A 1 135 ? 2.148 1.403 -37.036 1.00 96.88 135 PHE A N 1
ATOM 1064 C CA . PHE A 1 135 ? 3.172 2.366 -37.439 1.00 96.88 135 PHE A CA 1
ATOM 1065 C C . PHE A 1 135 ? 4.579 1.776 -37.354 1.00 96.88 135 PHE A C 1
ATOM 1067 O O . PHE A 1 135 ? 5.346 1.952 -38.296 1.00 96.88 135 PHE A O 1
ATOM 1074 N N . ASP A 1 136 ? 4.907 1.030 -36.299 1.00 94.69 136 ASP A N 1
ATOM 1075 C CA . ASP A 1 136 ? 6.211 0.375 -36.150 1.00 94.69 136 ASP A CA 1
ATOM 1076 C C . ASP A 1 136 ? 6.517 -0.555 -37.334 1.00 94.69 136 ASP A C 1
ATOM 1078 O O . ASP A 1 136 ? 7.638 -0.562 -37.848 1.00 94.69 136 ASP A O 1
ATOM 1082 N N . ILE A 1 137 ? 5.519 -1.308 -37.816 1.00 94.06 137 ILE A N 1
ATOM 1083 C CA . ILE A 1 137 ? 5.656 -2.152 -39.012 1.00 94.06 137 ILE A CA 1
ATOM 1084 C C . ILE A 1 137 ? 5.878 -1.297 -40.260 1.00 94.06 137 ILE A C 1
ATOM 1086 O O . ILE A 1 137 ? 6.799 -1.575 -41.027 1.00 94.06 137 ILE A O 1
ATOM 1090 N N . ILE A 1 138 ? 5.058 -0.263 -40.476 1.00 95.38 138 ILE A N 1
ATOM 1091 C CA . ILE A 1 138 ? 5.166 0.610 -41.655 1.00 95.38 138 ILE A CA 1
ATOM 1092 C C . ILE A 1 138 ? 6.553 1.255 -41.712 1.00 95.38 138 ILE A C 1
ATOM 1094 O O . ILE A 1 138 ? 7.226 1.178 -42.741 1.00 95.38 138 ILE A O 1
ATOM 1098 N N . TRP A 1 139 ? 7.006 1.839 -40.601 1.00 93.12 139 TRP A N 1
ATOM 1099 C CA . TRP A 1 139 ? 8.318 2.470 -40.503 1.00 93.12 139 TRP A CA 1
ATOM 1100 C C . TRP A 1 139 ? 9.447 1.471 -40.723 1.00 93.12 139 TRP A C 1
ATOM 1102 O O . TRP A 1 139 ? 10.365 1.757 -41.488 1.00 93.12 139 TRP A O 1
ATOM 1112 N N . ARG A 1 140 ? 9.359 0.275 -40.127 1.00 90.44 140 ARG A N 1
ATOM 1113 C CA . ARG A 1 140 ? 10.335 -0.798 -40.353 1.00 90.44 140 ARG A CA 1
ATOM 1114 C C . ARG A 1 140 ? 10.468 -1.132 -41.837 1.00 90.44 140 ARG A C 1
ATOM 1116 O O . ARG A 1 140 ? 11.588 -1.173 -42.337 1.00 90.44 140 ARG A O 1
ATOM 1123 N N . GLN A 1 141 ? 9.357 -1.344 -42.540 1.00 89.50 141 GLN A N 1
ATOM 1124 C CA . GLN A 1 141 ? 9.396 -1.703 -43.961 1.00 89.50 141 GLN A CA 1
ATOM 1125 C C . GLN A 1 141 ? 9.913 -0.558 -44.834 1.00 89.50 141 GLN A C 1
ATOM 1127 O O . GLN A 1 141 ? 10.699 -0.788 -45.750 1.00 89.50 141 GLN A O 1
ATOM 1132 N N . LEU A 1 142 ? 9.534 0.682 -44.519 1.00 91.88 142 LEU A N 1
ATOM 1133 C CA . LEU A 1 142 ? 10.029 1.871 -45.208 1.00 91.88 142 LEU A CA 1
ATOM 1134 C C . LEU A 1 142 ? 11.556 1.997 -45.050 1.00 91.88 142 LEU A C 1
ATOM 1136 O O . LEU A 1 142 ? 12.264 2.209 -46.032 1.00 91.88 14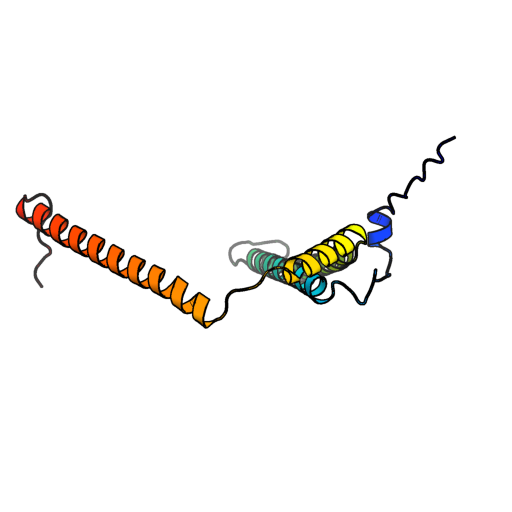2 LEU A O 1
ATOM 1140 N N . PHE A 1 143 ? 12.090 1.798 -43.842 1.00 90.94 143 PHE A N 1
ATOM 1141 C CA . PHE A 1 143 ? 13.534 1.856 -43.593 1.00 90.94 143 PHE A CA 1
ATOM 1142 C C . PHE A 1 143 ? 14.323 0.707 -44.239 1.00 90.94 143 PHE A C 1
ATOM 1144 O O . PHE A 1 143 ? 15.458 0.936 -44.664 1.00 90.94 143 PHE A O 1
ATOM 1151 N N . ILE A 1 144 ? 13.734 -0.490 -44.357 1.00 89.06 144 ILE A N 1
ATOM 1152 C CA . ILE A 1 144 ? 14.314 -1.600 -45.132 1.00 89.06 144 ILE A CA 1
ATOM 1153 C C . ILE A 1 144 ? 14.360 -1.233 -46.620 1.00 89.06 144 ILE A C 1
ATOM 1155 O O . ILE A 1 144 ? 15.408 -1.354 -47.246 1.00 89.06 144 ILE A O 1
ATOM 1159 N N . LEU A 1 145 ? 13.262 -0.707 -47.178 1.00 87.88 145 LEU A N 1
ATOM 1160 C CA . LEU A 1 145 ? 13.195 -0.304 -48.587 1.00 87.88 145 LEU A CA 1
ATOM 1161 C C . LEU A 1 145 ? 14.211 0.798 -48.932 1.00 87.88 145 LEU A C 1
ATOM 1163 O O . LEU A 1 145 ? 14.798 0.779 -50.010 1.00 87.88 145 LEU A O 1
ATOM 1167 N N . MET A 1 146 ? 14.439 1.748 -48.019 1.00 88.38 146 MET A N 1
ATOM 1168 C CA . MET A 1 146 ? 15.453 2.797 -48.186 1.00 88.38 146 MET A CA 1
ATOM 1169 C C . MET A 1 146 ? 16.896 2.312 -47.954 1.00 88.38 146 MET A C 1
ATOM 1171 O O . MET A 1 146 ? 17.823 3.106 -48.092 1.00 88.38 146 MET A O 1
ATOM 1175 N N . GLY A 1 147 ? 17.112 1.041 -47.592 1.00 84.25 147 GLY A N 1
ATOM 1176 C CA . GLY A 1 147 ? 18.445 0.463 -47.389 1.00 84.25 147 GLY A CA 1
ATOM 1177 C C . GLY A 1 147 ? 19.163 0.936 -46.121 1.00 84.25 147 GLY A C 1
ATOM 1178 O O . GLY A 1 147 ? 20.371 0.749 -45.997 1.00 84.25 147 GLY A O 1
ATOM 1179 N N . ILE A 1 148 ? 18.443 1.550 -45.175 1.00 87.12 148 ILE A N 1
ATOM 1180 C CA . ILE A 1 148 ? 19.002 1.997 -43.888 1.00 87.12 148 ILE A CA 1
ATOM 1181 C C . ILE A 1 148 ? 19.145 0.807 -42.926 1.00 87.12 148 ILE A C 1
ATOM 1183 O O . ILE A 1 148 ? 20.061 0.781 -42.106 1.00 87.12 148 ILE A O 1
ATOM 1187 N N . ILE A 1 149 ? 18.248 -0.182 -43.027 1.00 80.75 149 ILE A N 1
ATOM 1188 C CA . ILE A 1 149 ? 18.227 -1.378 -42.177 1.00 80.75 149 ILE A CA 1
ATOM 1189 C C . ILE A 1 149 ? 18.442 -2.625 -43.054 1.00 80.75 149 ILE A C 1
ATOM 1191 O O . ILE A 1 149 ? 17.660 -2.824 -43.985 1.00 80.75 149 ILE A O 1
ATOM 1195 N N . PRO A 1 150 ? 19.450 -3.476 -42.767 1.00 77.31 150 PRO A N 1
ATOM 1196 C CA . PRO A 1 150 ? 19.618 -4.760 -43.443 1.00 77.31 150 PRO A CA 1
ATOM 1197 C C . PRO A 1 150 ? 18.406 -5.662 -43.206 1.00 77.31 150 PRO A C 1
ATOM 1199 O O . PRO A 1 150 ? 17.902 -5.753 -42.082 1.00 77.31 150 PRO A O 1
ATOM 1202 N N . GLU A 1 151 ? 17.947 -6.339 -44.255 1.00 70.31 151 GLU A N 1
ATOM 1203 C CA . GLU A 1 151 ? 16.883 -7.331 -44.134 1.00 70.31 151 GLU A CA 1
ATOM 1204 C C . GLU A 1 151 ? 17.283 -8.436 -43.136 1.00 70.31 151 GLU A C 1
ATOM 1206 O O . GLU A 1 151 ? 18.437 -8.879 -43.127 1.00 70.31 151 GLU A O 1
ATOM 1211 N N . PRO A 1 152 ? 16.373 -8.863 -42.240 1.00 69.88 152 PRO A N 1
ATOM 1212 C CA . PRO A 1 152 ? 16.668 -9.960 -41.331 1.00 69.88 152 PRO A CA 1
ATOM 1213 C C . PRO A 1 152 ? 16.971 -11.232 -42.143 1.00 69.88 152 PRO A C 1
ATOM 1215 O O . PRO A 1 152 ? 16.306 -11.475 -43.153 1.00 69.88 152 PRO A O 1
ATOM 1218 N N . PRO A 1 153 ? 17.952 -12.054 -41.724 1.00 70.88 153 PRO A N 1
ATOM 1219 C CA . PRO A 1 153 ? 18.306 -13.270 -42.444 1.00 70.88 153 PRO A CA 1
ATOM 1220 C C . PRO A 1 153 ? 17.089 -14.194 -42.535 1.00 70.88 153 PRO A C 1
ATOM 1222 O O . PRO A 1 153 ? 16.474 -14.518 -41.518 1.00 70.88 153 PRO A O 1
ATOM 1225 N N . GLN A 1 154 ? 16.737 -14.603 -43.756 1.00 64.50 154 GLN A N 1
ATOM 1226 C CA . GLN A 1 154 ? 15.698 -15.604 -43.979 1.00 64.50 154 GLN A CA 1
ATOM 1227 C C . GLN A 1 154 ? 16.266 -16.972 -43.585 1.00 64.50 154 GLN A C 1
ATOM 1229 O O . GLN A 1 154 ? 17.183 -17.467 -44.239 1.00 64.50 154 GLN A O 1
ATOM 1234 N N . THR A 1 155 ? 15.779 -17.536 -42.478 1.00 56.03 155 THR A N 1
ATOM 1235 C CA . THR A 1 155 ? 15.965 -18.958 -42.141 1.00 56.03 155 THR A CA 1
ATOM 1236 C C . THR A 1 155 ? 14.967 -19.810 -42.898 1.00 56.03 155 THR A C 1
ATOM 1238 O O . THR A 1 155 ? 13.771 -19.436 -42.843 1.00 56.03 155 THR A O 1
#

Mean predicted aligned error: 11.64 Å

Sequence (155 aa):
MAKEKNVADVSFIQDLFSFGVYKRNQGRVTRQLTFAALGVTLLLGCWQLHNTIKSPSDESWMHGTGLDYLIPAGILAIGLWISYRVVNYPQFSDFLIAVEAEMTKVSWPSRTELIRSSLVVIILMFFLAGVLFGFDIIWRQLFILMGIIPEPPQT

Secondary structure (DSSP, 8-state):
-----------TTHHHH----TTTTSSHHHHHHHHHHHHHHHHHHHHHHHHHHT-TT---TTTTSSHHHHHHHHHHHHHHHHHHHHHHSHHHHHHHHHHHHHHTT--PPPHHHHHHHHHHHHHHHHHHHHHHHHHHHHHHHHHHHTTSSPPPP--

Radius of gyration: 28.94 Å; Cα contacts (8 Å, |Δi|>4): 65; chains: 1; bounding box: 53×57×81 Å

Foldseek 3Di:
DPPPPPPDVPPLVVLLVDPDQPPVPFLPVLLVVQLVVQLVVLVVVLVVQLCVVPPPPDPDPCPPVCVSVVVSVVSSVVSSSVSNSQSRPPVNVVVSRVVVVVVVVDDDDDPVVVCVVVVVVVVVVVVVVVVVVVVVVVVVVVCVVVVVDPDDDDD

pLDDT: mean 81.39, std 14.38, range [39.41, 98.25]